Protein AF-A0A7Y3E1K8-F1 (afdb_monomer_lite)

Sequence (86 aa):
MTGTSFDDTQRFILESFASGLPFSSFLPGIAGPLGTPMWAFYVNRGQGIASFGIGNKDNPIMEFLPANKSYQSAPLTGFRTFLKLT

pLDDT: mean 87.19, std 9.61, range [48.84, 95.5]

Structure (mmCIF, N/CA/C/O backbone):
data_AF-A0A7Y3E1K8-F1
#
_entry.id   AF-A0A7Y3E1K8-F1
#
loop_
_atom_site.group_PDB
_atom_site.id
_atom_site.type_symbol
_atom_site.label_atom_id
_atom_site.label_alt_id
_atom_site.label_comp_id
_atom_site.label_asym_id
_atom_site.label_entity_id
_atom_site.label_seq_id
_atom_site.pdbx_PDB_ins_code
_atom_site.Cartn_x
_atom_site.Cartn_y
_atom_site.Cartn_z
_atom_site.occupancy
_atom_site.B_iso_or_equiv
_atom_site.auth_seq_id
_atom_site.auth_comp_id
_atom_site.auth_asym_id
_atom_site.auth_atom_id
_atom_site.pdbx_PDB_model_num
ATOM 1 N N . MET A 1 1 ? 9.019 2.896 22.539 1.00 49.06 1 MET A N 1
ATOM 2 C CA . MET A 1 1 ? 8.533 1.975 21.492 1.00 49.06 1 MET A CA 1
ATOM 3 C C . MET A 1 1 ? 8.067 0.723 22.204 1.00 49.06 1 MET A C 1
ATOM 5 O O . MET A 1 1 ? 8.906 -0.044 22.654 1.00 49.06 1 MET A O 1
ATOM 9 N N . THR A 1 2 ? 6.763 0.589 22.435 1.00 48.84 2 THR A N 1
ATOM 10 C CA . THR A 1 2 ? 6.169 -0.687 22.855 1.00 48.84 2 THR A CA 1
ATOM 11 C C . THR A 1 2 ? 6.416 -1.703 21.738 1.00 48.84 2 THR A C 1
ATOM 13 O O . THR A 1 2 ? 6.371 -1.348 20.562 1.00 48.84 2 THR A O 1
ATOM 16 N N . GLY A 1 3 ? 6.884 -2.889 22.125 1.00 56.91 3 GLY A N 1
ATOM 17 C CA . GLY A 1 3 ? 7.670 -3.784 21.280 1.00 56.91 3 GLY A CA 1
ATOM 18 C C . GLY A 1 3 ? 6.943 -4.274 20.033 1.00 56.91 3 GLY A C 1
ATOM 19 O O . GLY A 1 3 ? 5.755 -4.570 20.055 1.00 56.91 3 GLY A O 1
ATOM 20 N N . THR A 1 4 ? 7.697 -4.394 18.947 1.00 67.50 4 THR A N 1
ATOM 21 C CA . THR A 1 4 ? 7.268 -5.110 17.749 1.00 67.50 4 THR A CA 1
ATOM 22 C C . THR A 1 4 ? 6.985 -6.567 18.105 1.00 67.50 4 THR A C 1
ATOM 24 O O . THR A 1 4 ? 7.867 -7.244 18.640 1.00 67.50 4 THR A O 1
ATOM 27 N N . SER A 1 5 ? 5.775 -7.038 17.826 1.00 87.56 5 SER A N 1
ATOM 28 C CA . SER A 1 5 ? 5.315 -8.388 18.158 1.00 87.56 5 SER A CA 1
ATOM 29 C C . SER A 1 5 ? 5.092 -9.219 16.894 1.00 87.56 5 SER A C 1
ATOM 31 O O . SER A 1 5 ? 5.106 -8.699 15.777 1.00 87.56 5 SER A O 1
ATOM 33 N N . PHE A 1 6 ? 4.928 -10.527 17.064 1.00 93.56 6 PHE A N 1
ATOM 34 C CA . PHE A 1 6 ? 4.502 -11.437 16.004 1.00 93.56 6 PHE A CA 1
ATOM 35 C C . PHE A 1 6 ? 3.139 -12.018 16.376 1.00 93.56 6 PHE A C 1
ATOM 37 O O . PHE A 1 6 ? 2.884 -12.246 17.559 1.00 93.56 6 PHE A O 1
A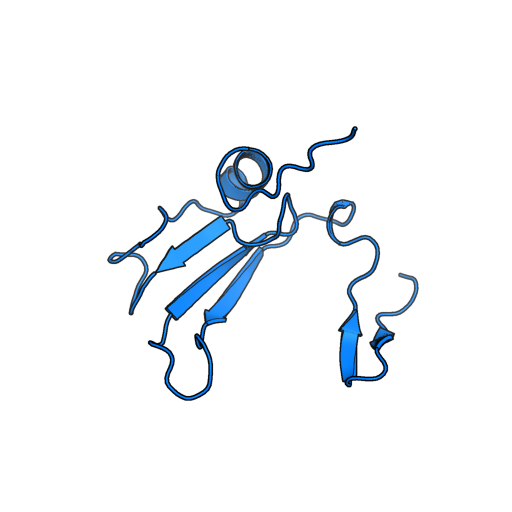TOM 44 N N . ASP A 1 7 ? 2.272 -12.248 15.390 1.00 93.19 7 ASP A N 1
ATOM 45 C CA . ASP A 1 7 ? 1.019 -12.972 15.624 1.00 93.19 7 ASP A CA 1
ATOM 46 C C . ASP A 1 7 ? 1.221 -14.497 15.687 1.00 93.19 7 ASP A C 1
ATOM 48 O O . ASP A 1 7 ? 2.316 -15.018 15.458 1.00 93.19 7 ASP A O 1
ATOM 52 N N . ASP A 1 8 ? 0.134 -15.228 15.947 1.00 95.25 8 ASP A N 1
ATOM 53 C CA . ASP A 1 8 ? 0.121 -16.697 16.015 1.00 95.25 8 ASP A CA 1
ATOM 54 C C . ASP A 1 8 ? 0.587 -17.369 14.711 1.00 95.25 8 ASP A C 1
ATOM 56 O O . ASP A 1 8 ? 1.040 -18.512 14.716 1.00 95.25 8 ASP A O 1
ATOM 60 N N . THR A 1 9 ? 0.522 -16.652 13.586 1.00 95.50 9 THR A N 1
ATOM 61 C CA . THR A 1 9 ? 1.008 -17.106 12.275 1.00 95.50 9 THR A CA 1
ATOM 62 C C . THR A 1 9 ? 2.429 -16.633 11.955 1.00 95.50 9 THR A C 1
ATOM 64 O O . THR A 1 9 ? 2.867 -16.752 10.812 1.00 95.50 9 THR A O 1
ATOM 67 N N . GLN A 1 10 ? 3.162 -16.112 12.945 1.00 93.56 10 GLN A N 1
ATOM 68 C CA . GLN A 1 10 ? 4.532 -15.606 12.809 1.00 93.56 10 GLN A CA 1
ATOM 69 C C . GLN A 1 10 ? 4.665 -14.436 11.822 1.00 93.56 10 GLN A C 1
ATOM 71 O O . GLN A 1 10 ? 5.719 -14.232 11.214 1.00 93.56 10 GLN A O 1
ATOM 76 N N . ARG A 1 11 ? 3.617 -13.623 11.668 1.00 89.88 11 ARG A N 1
ATOM 77 C CA . ARG A 1 11 ? 3.690 -12.372 10.904 1.00 89.88 11 ARG A CA 1
ATOM 78 C C . ARG A 1 11 ? 4.086 -11.234 11.826 1.00 89.88 11 ARG A C 1
ATOM 80 O O . ARG A 1 11 ? 3.551 -11.103 12.923 1.00 89.88 11 ARG A O 1
ATOM 87 N N . PHE A 1 12 ? 5.001 -10.395 11.358 1.00 89.56 12 PHE A N 1
ATOM 88 C CA . PHE A 1 12 ? 5.424 -9.202 12.079 1.00 89.56 12 PHE A CA 1
ATOM 89 C C . PHE A 1 12 ? 4.275 -8.189 12.186 1.00 89.56 12 PHE A C 1
ATOM 91 O O . PHE A 1 12 ? 3.668 -7.823 11.176 1.00 89.56 12 PHE A O 1
ATOM 98 N N . ILE A 1 13 ? 4.013 -7.705 13.397 1.00 90.94 13 ILE A N 1
ATOM 99 C CA . ILE A 1 13 ? 3.000 -6.696 13.695 1.00 90.94 13 ILE A CA 1
ATOM 100 C C . ILE A 1 13 ? 3.691 -5.355 13.931 1.00 90.94 13 ILE A C 1
ATOM 102 O O . ILE A 1 13 ? 4.513 -5.202 14.838 1.00 90.94 13 ILE A O 1
ATOM 106 N N . LEU A 1 14 ? 3.291 -4.353 13.146 1.00 88.69 14 LEU A N 1
ATOM 107 C CA . LEU A 1 14 ? 3.610 -2.959 13.429 1.00 88.69 14 LEU A CA 1
ATOM 108 C C . LEU A 1 14 ? 2.392 -2.260 14.033 1.00 88.69 14 LEU A C 1
ATOM 110 O O . LEU A 1 14 ? 1.457 -1.879 13.325 1.00 88.69 14 LEU A O 1
ATOM 114 N N . GLU A 1 15 ? 2.412 -2.084 15.350 1.00 89.31 15 GLU A N 1
ATOM 115 C CA . GLU A 1 15 ? 1.376 -1.335 16.057 1.00 89.31 15 GLU A CA 1
ATOM 116 C C . GLU A 1 15 ? 1.371 0.138 15.640 1.00 89.31 15 GLU A C 1
ATOM 118 O O . GLU A 1 15 ? 2.406 0.713 15.299 1.00 89.31 15 GLU A O 1
ATOM 123 N N . SER A 1 16 ? 0.195 0.773 15.694 1.00 88.88 16 SER A N 1
ATOM 124 C CA . SER A 1 16 ? 0.052 2.203 15.380 1.00 88.88 16 SER A CA 1
ATOM 125 C C . SER A 1 16 ? 0.597 2.582 13.989 1.00 88.88 16 SER A C 1
ATOM 127 O O . SER A 1 16 ? 1.081 3.693 13.778 1.00 88.88 16 SER A O 1
ATOM 129 N N . PHE A 1 17 ? 0.503 1.660 13.020 1.00 88.62 17 PHE A N 1
ATOM 130 C CA . PHE A 1 17 ? 1.080 1.784 11.674 1.00 88.62 17 PHE A CA 1
ATOM 131 C C . PHE A 1 17 ? 0.802 3.147 11.017 1.00 88.62 17 PHE A C 1
ATOM 133 O O . PHE A 1 17 ? 1.723 3.817 10.548 1.00 88.62 17 PHE A O 1
ATOM 140 N N . ALA A 1 18 ? -0.463 3.581 11.036 1.00 89.19 18 ALA A N 1
ATOM 141 C CA . ALA A 1 18 ? -0.900 4.821 10.397 1.00 89.19 18 ALA A CA 1
ATOM 142 C C . ALA A 1 18 ? -0.518 6.100 11.167 1.00 89.19 18 ALA A C 1
ATOM 144 O O . ALA A 1 18 ? -0.359 7.151 10.547 1.00 89.19 18 ALA A O 1
ATOM 145 N N . SER A 1 19 ? -0.380 6.033 12.495 1.00 90.25 19 SER A N 1
ATOM 146 C CA . SER A 1 19 ? -0.052 7.185 13.350 1.00 90.25 19 SER A CA 1
ATOM 147 C C . SER A 1 19 ? 1.450 7.342 13.613 1.00 90.25 19 SER A C 1
ATOM 149 O O . SER A 1 19 ? 1.877 8.387 14.102 1.00 90.25 19 SER A O 1
ATOM 151 N N . GLY A 1 20 ? 2.263 6.344 13.261 1.00 90.88 20 GLY A N 1
ATOM 152 C CA . GLY A 1 20 ? 3.720 6.415 13.340 1.00 90.88 20 GLY A CA 1
ATOM 153 C C . GLY A 1 20 ? 4.360 7.430 12.378 1.00 90.88 20 GLY A C 1
ATOM 154 O O . GLY A 1 20 ? 3.730 7.961 11.449 1.00 90.88 20 GLY A O 1
ATOM 155 N N . LEU A 1 21 ? 5.665 7.665 12.582 1.00 92.94 21 LEU A N 1
ATOM 156 C CA . LEU A 1 21 ? 6.489 8.494 11.694 1.00 92.94 21 LEU A CA 1
ATOM 157 C C . LEU A 1 21 ? 6.363 8.024 10.234 1.00 92.94 21 LEU A C 1
ATOM 159 O O . LEU A 1 21 ? 6.256 6.817 10.010 1.00 92.94 21 LEU A O 1
ATOM 163 N N . PRO A 1 22 ? 6.357 8.936 9.242 1.00 93.88 22 PRO A N 1
ATOM 164 C CA . PRO A 1 22 ? 6.259 8.546 7.841 1.00 93.88 22 PRO A CA 1
ATOM 165 C C . PRO A 1 22 ? 7.384 7.590 7.439 1.00 93.88 22 PRO A C 1
ATOM 167 O O . PRO A 1 22 ? 8.559 7.885 7.660 1.00 93.88 22 PRO A O 1
ATOM 170 N N . PHE A 1 23 ? 7.030 6.473 6.813 1.00 94.44 23 PHE A N 1
ATOM 171 C CA . PHE A 1 23 ? 7.990 5.576 6.186 1.00 94.44 23 PHE A CA 1
ATOM 172 C C . PHE A 1 23 ? 7.421 4.967 4.911 1.00 94.44 23 PHE A C 1
ATOM 174 O O . PHE A 1 23 ? 6.206 4.850 4.726 1.00 94.44 23 PHE A O 1
ATOM 181 N N . SER A 1 24 ? 8.335 4.554 4.042 1.00 94.50 24 SER A N 1
ATOM 182 C CA . SER A 1 24 ? 8.027 3.928 2.768 1.00 94.50 24 SER A CA 1
ATOM 183 C C . SER A 1 24 ? 9.104 2.927 2.395 1.00 94.50 24 SER A C 1
ATOM 185 O O . SER A 1 24 ? 10.272 3.152 2.713 1.00 94.50 24 SER A O 1
ATOM 187 N N . SER A 1 25 ? 8.743 1.875 1.673 1.00 92.25 25 SER A N 1
ATOM 188 C CA . SER A 1 25 ? 9.719 0.952 1.096 1.00 92.25 25 SER A CA 1
ATOM 189 C C . SER A 1 25 ? 9.125 0.213 -0.107 1.00 92.25 25 SER A C 1
ATOM 191 O O . SER A 1 25 ? 7.969 0.426 -0.485 1.00 92.25 25 SER A O 1
ATOM 193 N N . PHE A 1 26 ? 9.937 -0.636 -0.725 1.00 89.75 26 PHE A N 1
ATOM 194 C CA . PHE A 1 26 ? 9.525 -1.553 -1.777 1.00 89.75 26 PHE A CA 1
ATOM 195 C C . PHE A 1 26 ? 9.421 -2.966 -1.218 1.00 89.75 26 PHE A C 1
ATOM 197 O O . PHE A 1 26 ? 10.333 -3.448 -0.547 1.00 89.75 26 PHE A O 1
ATOM 204 N N . LEU A 1 27 ? 8.317 -3.636 -1.532 1.00 83.12 27 LEU A N 1
ATOM 205 C CA . LEU A 1 27 ? 8.176 -5.072 -1.351 1.00 83.12 27 LEU A CA 1
ATOM 206 C C . LEU A 1 27 ? 8.337 -5.759 -2.709 1.00 83.12 27 LEU A C 1
ATOM 208 O O . LEU A 1 27 ? 7.747 -5.297 -3.696 1.00 83.12 27 LEU A O 1
ATOM 212 N N . PRO A 1 28 ? 9.089 -6.872 -2.775 1.00 74.62 28 PRO A N 1
ATOM 213 C CA . PRO A 1 28 ? 8.935 -7.801 -3.878 1.00 74.62 28 PRO A CA 1
ATOM 214 C C . PRO A 1 28 ? 7.523 -8.392 -3.784 1.00 74.62 28 PRO A C 1
ATOM 216 O O . PRO A 1 28 ? 7.176 -9.085 -2.829 1.00 74.62 28 PRO A O 1
ATOM 219 N N . GLY A 1 29 ? 6.676 -8.055 -4.747 1.00 67.56 29 GLY A N 1
ATOM 220 C CA . GLY A 1 29 ? 5.335 -8.598 -4.875 1.00 67.56 29 GLY A CA 1
ATOM 221 C C . GLY A 1 29 ? 5.388 -9.924 -5.620 1.00 67.56 29 GLY A C 1
ATOM 222 O O . GLY A 1 29 ? 5.871 -9.992 -6.747 1.00 67.56 29 GLY A O 1
ATOM 223 N N . ILE A 1 30 ? 4.865 -10.978 -5.009 1.00 63.88 30 ILE A N 1
ATOM 224 C CA . ILE A 1 30 ? 4.563 -12.233 -5.693 1.00 63.88 30 ILE A CA 1
ATOM 225 C C . ILE A 1 30 ? 3.074 -12.483 -5.469 1.00 63.88 30 ILE A C 1
ATOM 227 O O . ILE A 1 30 ? 2.639 -12.653 -4.329 1.00 63.88 30 ILE A O 1
ATOM 231 N N . ALA A 1 31 ? 2.277 -12.471 -6.540 1.00 68.69 31 ALA A N 1
ATOM 232 C CA . ALA A 1 31 ? 0.828 -12.687 -6.486 1.00 68.69 31 ALA A CA 1
ATOM 233 C C . ALA A 1 31 ? 0.470 -14.180 -6.279 1.00 68.69 31 ALA A C 1
ATOM 235 O O . ALA A 1 31 ? -0.265 -14.775 -7.064 1.00 68.69 31 ALA A O 1
ATOM 236 N N . GLY A 1 32 ? 1.033 -14.800 -5.237 1.00 69.25 32 GLY A N 1
ATOM 237 C CA . GLY A 1 32 ? 0.928 -16.234 -4.948 1.00 69.25 32 GLY A CA 1
ATOM 238 C C . GLY A 1 32 ? 1.957 -17.103 -5.693 1.00 69.25 32 GLY A C 1
ATOM 239 O O . GLY A 1 32 ? 2.743 -16.587 -6.481 1.00 69.25 32 GLY A O 1
ATOM 240 N N . PRO A 1 33 ? 1.969 -18.432 -5.478 1.00 77.69 33 PRO A N 1
ATOM 241 C CA . PRO A 1 33 ? 3.016 -19.325 -6.000 1.00 77.69 33 PRO A CA 1
ATOM 242 C C . PRO A 1 33 ? 3.213 -19.301 -7.525 1.00 77.69 33 PRO A C 1
ATOM 244 O O . PRO A 1 33 ? 4.301 -19.601 -8.004 1.00 77.69 33 PRO A O 1
ATOM 247 N N . LEU A 1 34 ? 2.166 -18.945 -8.278 1.00 84.06 34 LEU A N 1
ATOM 248 C CA . LEU A 1 34 ? 2.174 -18.813 -9.743 1.00 84.06 34 LEU A CA 1
ATOM 249 C C . LEU A 1 34 ? 1.984 -17.356 -10.198 1.00 84.06 34 LEU A C 1
ATOM 251 O O . LEU A 1 34 ? 1.684 -17.092 -11.361 1.00 84.06 34 LEU A O 1
ATOM 255 N N . GLY A 1 35 ? 2.092 -16.409 -9.268 1.00 78.88 35 GLY A N 1
ATOM 256 C CA . GLY A 1 35 ? 1.861 -14.999 -9.524 1.00 78.88 35 GLY A CA 1
ATOM 257 C C . GLY A 1 35 ? 2.951 -14.377 -10.385 1.00 78.88 35 GLY A C 1
ATOM 258 O O . GLY A 1 35 ? 4.126 -14.731 -10.287 1.00 78.88 35 GLY A O 1
ATOM 259 N N . THR A 1 36 ? 2.575 -13.389 -11.195 1.00 84.88 36 THR A N 1
ATOM 260 C CA . THR A 1 36 ? 3.549 -12.553 -11.900 1.00 84.88 36 THR A CA 1
ATOM 261 C C . THR A 1 36 ? 4.378 -11.764 -10.879 1.00 84.88 36 THR A C 1
ATOM 263 O O . THR A 1 36 ? 3.791 -11.145 -9.987 1.00 84.88 36 THR A O 1
ATOM 266 N N . PRO A 1 37 ? 5.720 -11.758 -10.984 1.00 85.81 37 PRO A N 1
ATOM 267 C CA . PRO A 1 37 ? 6.559 -10.911 -10.150 1.00 85.81 37 PRO A CA 1
ATOM 268 C C . PRO A 1 37 ? 6.228 -9.435 -10.358 1.00 85.81 37 PRO A C 1
ATOM 270 O O . PRO A 1 37 ? 6.149 -8.943 -11.487 1.00 85.81 37 PRO A O 1
ATOM 273 N N . MET A 1 38 ? 6.059 -8.726 -9.254 1.00 89.06 38 MET A N 1
ATOM 274 C CA . MET A 1 38 ? 5.687 -7.322 -9.225 1.00 89.06 38 MET A CA 1
ATOM 275 C C . MET A 1 38 ? 6.585 -6.568 -8.256 1.00 89.06 38 MET A C 1
ATOM 277 O O . MET A 1 38 ? 7.117 -7.124 -7.299 1.00 89.06 38 MET A O 1
ATOM 281 N N . TRP A 1 39 ? 6.725 -5.272 -8.475 1.00 89.50 39 TRP A N 1
ATOM 282 C CA . TRP A 1 39 ? 7.191 -4.368 -7.435 1.00 89.50 39 TRP A CA 1
ATOM 283 C C . TRP A 1 39 ? 5.969 -3.710 -6.798 1.00 89.50 39 TRP A C 1
ATOM 285 O O . TRP A 1 39 ? 5.020 -3.346 -7.495 1.00 89.50 39 TRP A O 1
ATOM 295 N N . ALA A 1 40 ? 5.987 -3.556 -5.477 1.00 91.12 40 ALA A N 1
ATOM 296 C CA . ALA A 1 40 ? 4.946 -2.853 -4.740 1.00 91.12 40 ALA A CA 1
ATOM 297 C C . ALA A 1 40 ? 5.586 -1.793 -3.844 1.00 91.12 40 ALA A C 1
ATOM 299 O O . ALA A 1 40 ? 6.365 -2.111 -2.945 1.00 91.12 40 ALA A O 1
ATOM 300 N N . PHE A 1 41 ? 5.269 -0.528 -4.100 1.00 92.56 41 PHE A N 1
ATOM 301 C CA . PHE A 1 41 ? 5.695 0.590 -3.271 1.00 92.56 41 PHE A CA 1
ATOM 302 C C . PHE A 1 41 ? 4.622 0.879 -2.224 1.00 92.56 41 PHE A C 1
ATOM 304 O O . PHE A 1 41 ? 3.469 1.170 -2.563 1.00 92.56 41 PHE A O 1
ATOM 311 N N . TYR A 1 42 ? 5.004 0.808 -0.952 1.00 92.31 42 TYR A N 1
ATOM 312 C CA . TYR A 1 42 ? 4.093 1.010 0.167 1.00 92.31 42 TYR A CA 1
ATOM 313 C C . TYR A 1 42 ? 4.543 2.163 1.059 1.00 92.31 42 TYR A C 1
ATOM 315 O O . TYR A 1 42 ? 5.733 2.456 1.187 1.00 92.31 42 TYR A O 1
ATOM 323 N N . VAL A 1 43 ? 3.564 2.810 1.681 1.00 94.75 43 VAL A N 1
ATOM 324 C CA . VAL A 1 43 ? 3.719 3.895 2.649 1.00 94.75 43 VAL A CA 1
ATOM 325 C C . VAL A 1 43 ? 2.855 3.611 3.866 1.00 94.75 43 VAL A C 1
ATOM 327 O O . VAL A 1 43 ? 1.829 2.944 3.765 1.00 94.75 43 VAL A O 1
ATOM 330 N N . ASN A 1 44 ? 3.192 4.163 5.024 1.00 94.12 44 ASN A N 1
ATOM 331 C CA . ASN A 1 44 ? 2.385 3.966 6.228 1.00 94.12 44 ASN A CA 1
ATOM 332 C C . ASN A 1 44 ? 1.156 4.883 6.337 1.00 94.12 44 ASN A C 1
ATOM 334 O O . ASN A 1 44 ? 0.832 5.405 7.404 1.00 94.12 44 ASN A O 1
ATOM 338 N N . ARG A 1 45 ? 0.476 5.126 5.215 1.00 93.56 45 ARG A N 1
ATOM 339 C CA . ARG A 1 45 ? -0.725 5.966 5.109 1.00 93.56 45 ARG A CA 1
ATOM 340 C C . ARG A 1 45 ? -1.791 5.237 4.290 1.00 93.56 45 ARG A C 1
ATOM 342 O O . ARG A 1 45 ? -1.467 4.444 3.409 1.00 93.56 45 ARG A O 1
ATOM 349 N N . GLY A 1 46 ? -3.063 5.517 4.573 1.00 89.62 46 GLY A N 1
ATOM 350 C CA . GLY A 1 46 ? -4.185 4.864 3.892 1.00 89.62 46 GLY A CA 1
ATOM 351 C C . GLY A 1 46 ? -4.161 3.344 4.080 1.00 89.62 46 GLY A C 1
ATOM 352 O O . GLY A 1 46 ? -3.904 2.861 5.180 1.00 89.62 46 GLY A O 1
ATOM 353 N N . GLN A 1 47 ? -4.401 2.596 3.000 1.00 89.69 47 GLN A N 1
ATOM 354 C CA . GLN A 1 47 ? -4.354 1.126 2.995 1.00 89.69 47 GLN A CA 1
ATOM 355 C C . GLN A 1 47 ? -2.966 0.543 2.674 1.00 89.69 47 GLN A C 1
ATOM 357 O O . GLN A 1 47 ? -2.843 -0.634 2.346 1.00 89.69 47 GLN A O 1
ATOM 362 N N . GLY A 1 48 ? -1.903 1.344 2.757 1.00 90.25 48 GLY A N 1
ATOM 363 C CA . GLY A 1 48 ? -0.530 0.853 2.668 1.00 90.25 48 GLY A CA 1
ATOM 364 C C . GLY A 1 48 ? 0.075 0.896 1.266 1.00 90.25 48 GLY A C 1
ATOM 365 O O . GLY A 1 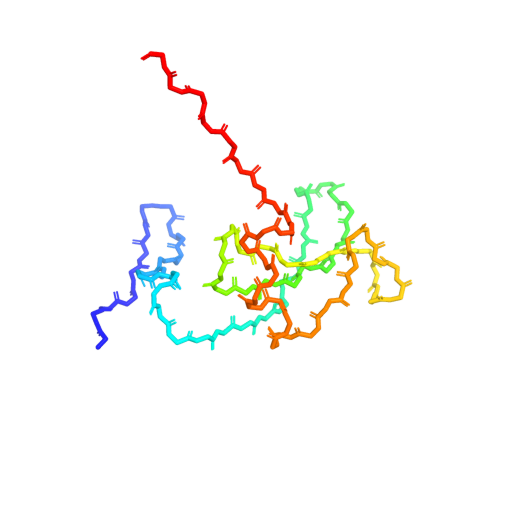48 ? 1.160 1.441 1.107 1.00 90.25 48 GLY A O 1
ATOM 366 N N . ILE A 1 49 ? -0.587 0.363 0.235 1.00 91.06 49 ILE A N 1
ATOM 367 C CA . ILE A 1 49 ? -0.018 0.330 -1.127 1.00 91.06 49 ILE A CA 1
ATOM 368 C C . ILE A 1 49 ? -0.261 1.657 -1.858 1.00 91.06 49 ILE A C 1
ATOM 370 O O . ILE A 1 49 ? -1.407 2.051 -2.071 1.00 91.06 49 ILE A O 1
ATOM 374 N N . ALA A 1 50 ? 0.824 2.317 -2.274 1.00 93.00 50 ALA A N 1
ATOM 375 C CA . ALA A 1 50 ? 0.791 3.602 -2.973 1.00 93.00 50 ALA A CA 1
ATOM 376 C C . ALA A 1 50 ? 1.004 3.485 -4.490 1.00 93.00 50 ALA A C 1
ATOM 378 O O . ALA A 1 50 ? 0.524 4.336 -5.226 1.00 93.00 50 ALA A O 1
ATOM 379 N N . SER A 1 51 ? 1.738 2.473 -4.965 1.00 92.38 51 SER A N 1
ATOM 380 C CA . SER A 1 51 ? 1.877 2.158 -6.398 1.00 92.38 51 SER A CA 1
ATOM 381 C C . SER A 1 51 ? 2.449 0.757 -6.601 1.00 92.38 51 SER A C 1
ATOM 383 O O . SER A 1 51 ? 3.038 0.185 -5.681 1.00 92.38 51 SER A O 1
ATOM 385 N N . PHE A 1 52 ? 2.262 0.184 -7.789 1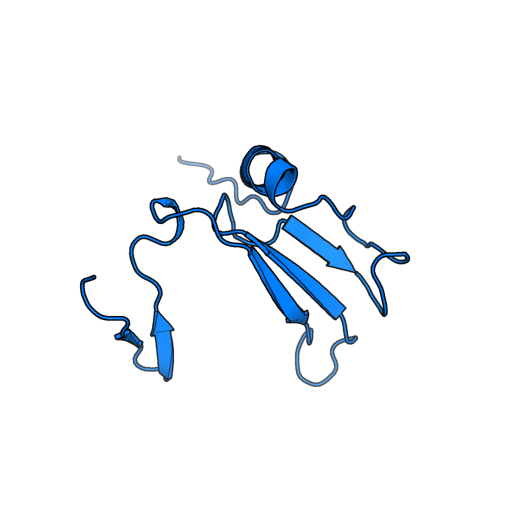.00 92.50 52 PHE A N 1
ATOM 386 C CA . PHE A 1 52 ? 2.776 -1.142 -8.131 1.00 92.50 52 PHE A CA 1
ATOM 387 C C . PHE A 1 52 ? 2.818 -1.357 -9.647 1.00 92.50 52 PHE A C 1
ATOM 389 O O . PHE A 1 52 ? 2.104 -0.699 -10.412 1.00 92.50 52 PHE A O 1
ATOM 396 N N . GLY A 1 53 ? 3.629 -2.314 -10.085 1.00 91.88 53 GLY A N 1
ATOM 397 C CA . GLY A 1 53 ? 3.797 -2.641 -11.499 1.00 91.88 53 GLY A CA 1
ATOM 398 C C . GLY A 1 53 ? 4.654 -3.880 -11.722 1.00 91.88 53 GLY A C 1
ATOM 399 O O . GLY A 1 53 ? 4.998 -4.592 -10.776 1.00 91.88 53 GLY A O 1
ATOM 400 N N . ILE A 1 54 ? 4.995 -4.140 -12.982 1.00 90.75 54 ILE A N 1
ATOM 401 C CA . ILE A 1 54 ? 5.749 -5.330 -13.402 1.00 90.75 54 ILE A CA 1
ATOM 402 C C . ILE A 1 54 ? 7.152 -4.905 -13.831 1.00 90.75 54 ILE A C 1
ATOM 404 O O . ILE A 1 54 ? 7.319 -3.896 -14.506 1.00 90.75 54 ILE A O 1
ATOM 408 N N . GLY A 1 55 ? 8.174 -5.675 -13.457 1.00 85.69 55 GLY A N 1
ATOM 409 C CA . GLY A 1 55 ? 9.556 -5.462 -13.902 1.00 85.69 55 GLY A CA 1
ATOM 410 C C . GLY A 1 55 ? 10.228 -4.230 -13.289 1.00 85.69 55 GLY A C 1
ATOM 411 O O . GLY A 1 55 ? 11.112 -4.373 -12.450 1.00 85.69 55 GLY A O 1
ATOM 412 N N . ASN A 1 56 ? 9.831 -3.023 -13.698 1.00 83.56 56 ASN A N 1
ATOM 413 C CA . ASN A 1 56 ? 10.410 -1.764 -13.230 1.00 83.56 56 ASN A CA 1
ATOM 414 C C . ASN A 1 56 ? 9.377 -0.622 -13.174 1.00 83.56 56 ASN A C 1
ATOM 416 O O . ASN A 1 56 ? 8.235 -0.760 -13.618 1.00 83.56 56 ASN A O 1
ATOM 420 N N . LYS A 1 57 ? 9.798 0.525 -12.628 1.00 77.69 57 LYS A N 1
ATOM 421 C CA . LYS A 1 57 ? 8.965 1.727 -12.448 1.00 77.69 57 LYS A CA 1
ATOM 422 C C . LYS A 1 57 ? 8.424 2.339 -13.750 1.00 77.69 57 LYS A C 1
ATOM 424 O O . LYS A 1 57 ? 7.532 3.175 -13.676 1.00 77.69 57 LYS A O 1
ATOM 429 N N . ASP A 1 58 ? 8.966 1.953 -14.906 1.00 85.69 58 ASP A N 1
ATOM 430 C CA . ASP A 1 58 ? 8.538 2.456 -16.217 1.00 85.69 58 ASP A CA 1
ATOM 431 C C . ASP A 1 58 ? 7.362 1.635 -16.781 1.00 85.69 58 ASP A C 1
ATOM 433 O O . ASP A 1 58 ? 6.765 2.016 -17.782 1.00 85.69 58 ASP A O 1
ATOM 437 N N . ASN A 1 59 ? 6.978 0.546 -16.099 1.00 88.88 59 ASN A N 1
ATOM 438 C CA . ASN A 1 59 ? 5.799 -0.269 -16.400 1.00 88.88 59 ASN A CA 1
ATOM 439 C C . ASN A 1 59 ? 4.817 -0.304 -15.203 1.00 88.88 59 ASN A C 1
ATOM 441 O O . ASN A 1 59 ? 4.566 -1.374 -14.628 1.00 88.88 59 ASN A O 1
ATOM 445 N N . PRO A 1 60 ? 4.288 0.857 -14.761 1.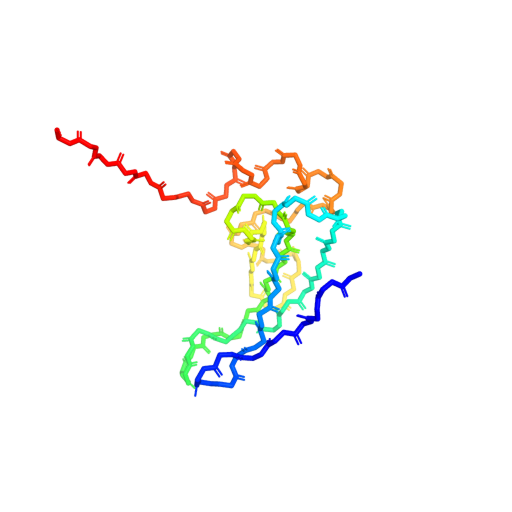00 91.38 60 PRO A N 1
ATOM 446 C CA . PRO A 1 60 ? 3.342 0.909 -13.655 1.00 91.38 60 PRO A CA 1
ATOM 447 C C . PRO A 1 60 ? 1.959 0.399 -14.078 1.00 91.38 60 PRO A C 1
ATOM 449 O O . PRO A 1 60 ? 1.440 0.776 -15.126 1.00 91.38 60 PRO A O 1
ATOM 452 N N . ILE A 1 61 ? 1.328 -0.405 -13.218 1.00 91.62 61 ILE A N 1
ATOM 453 C CA . ILE A 1 61 ? -0.128 -0.621 -13.273 1.00 91.62 61 ILE A CA 1
ATOM 454 C C . ILE A 1 61 ? -0.823 0.543 -12.557 1.00 91.62 61 ILE A C 1
ATOM 456 O O . ILE A 1 61 ? -1.812 1.083 -13.044 1.00 91.62 61 ILE A O 1
ATOM 460 N N . MET A 1 62 ? -0.271 0.955 -11.414 1.00 90.75 62 MET A N 1
ATOM 461 C CA . MET A 1 62 ? -0.630 2.184 -10.713 1.00 90.75 62 MET A CA 1
ATOM 462 C C . MET A 1 62 ? 0.569 3.134 -10.729 1.00 90.75 62 MET A C 1
ATOM 464 O O . MET A 1 62 ? 1.678 2.715 -10.393 1.00 90.75 62 MET A O 1
ATOM 468 N N . GLU A 1 63 ? 0.338 4.394 -11.117 1.00 91.06 63 GLU A N 1
ATOM 469 C CA . GLU A 1 63 ? 1.377 5.422 -11.272 1.00 91.06 63 GLU A CA 1
ATOM 470 C C . GLU A 1 63 ? 2.289 5.512 -10.043 1.00 91.06 63 GLU A C 1
ATOM 472 O O . GLU A 1 63 ? 1.822 5.595 -8.907 1.00 91.06 63 GLU A O 1
ATOM 477 N N . PHE A 1 64 ? 3.603 5.525 -10.278 1.00 91.88 64 PHE A N 1
ATOM 478 C CA . PHE A 1 64 ? 4.580 5.709 -9.216 1.00 91.88 64 PHE A CA 1
ATOM 479 C C . PHE A 1 64 ? 4.671 7.179 -8.798 1.00 91.88 64 PHE A C 1
ATOM 481 O O . PHE A 1 64 ? 5.036 8.048 -9.591 1.00 91.88 64 PHE A O 1
ATOM 488 N N . LEU A 1 65 ? 4.441 7.435 -7.510 1.00 91.69 65 LEU A N 1
ATOM 489 C CA . LEU A 1 65 ? 4.687 8.726 -6.880 1.00 91.69 65 LEU A CA 1
ATOM 490 C C . LEU A 1 65 ? 5.757 8.588 -5.785 1.00 91.69 65 LEU A C 1
ATOM 492 O O . LEU A 1 65 ? 5.700 7.652 -4.981 1.00 91.69 65 LEU A O 1
ATOM 496 N N . PRO A 1 66 ? 6.708 9.537 -5.681 1.00 93.31 66 PRO A N 1
ATOM 497 C CA . PRO A 1 66 ? 7.688 9.533 -4.601 1.00 93.31 66 PRO A CA 1
ATOM 498 C C . PRO A 1 66 ? 7.010 9.641 -3.227 1.00 93.31 66 PRO A C 1
ATOM 500 O O . PRO A 1 66 ? 5.894 10.153 -3.101 1.00 93.31 66 PRO A O 1
ATOM 503 N N . ALA A 1 67 ? 7.706 9.175 -2.185 1.00 94.62 67 ALA A N 1
ATOM 504 C CA . ALA A 1 67 ? 7.163 9.001 -0.835 1.00 94.62 67 ALA A CA 1
ATOM 505 C C . ALA A 1 67 ? 6.413 10.234 -0.300 1.00 94.62 67 ALA A C 1
ATOM 507 O O . ALA A 1 67 ? 5.303 10.110 0.208 1.00 94.62 67 ALA A O 1
ATOM 508 N N . ASN A 1 68 ? 6.975 11.433 -0.478 1.00 94.75 68 ASN A N 1
ATOM 509 C CA . ASN A 1 68 ? 6.379 12.687 -0.012 1.00 94.75 68 ASN A CA 1
ATOM 510 C C . ASN A 1 68 ? 4.982 12.961 -0.597 1.00 94.75 68 ASN A C 1
ATOM 512 O O . ASN A 1 68 ? 4.106 13.434 0.125 1.00 94.75 68 ASN A O 1
ATOM 516 N N . LYS A 1 69 ? 4.769 12.650 -1.882 1.00 95.31 69 LYS A N 1
ATOM 517 C CA . LYS A 1 69 ? 3.460 12.754 -2.539 1.00 95.31 69 LYS A CA 1
ATOM 518 C C . LYS A 1 69 ? 2.551 11.611 -2.103 1.00 95.31 69 LYS A C 1
ATOM 520 O O . LYS A 1 69 ? 1.405 11.852 -1.735 1.00 95.31 69 LYS A O 1
ATOM 525 N N . SER A 1 70 ? 3.092 10.397 -2.060 1.00 94.81 70 SER A N 1
ATOM 526 C CA . SER A 1 70 ? 2.365 9.189 -1.661 1.00 94.81 70 SER A CA 1
ATOM 527 C C . SER A 1 70 ? 1.791 9.270 -0.243 1.00 94.81 70 SER A C 1
ATOM 529 O O . SER A 1 70 ? 0.684 8.796 -0.012 1.00 94.81 70 SER A O 1
ATOM 531 N N . TYR A 1 71 ? 2.462 9.934 0.704 1.00 94.31 71 TYR A N 1
ATOM 532 C CA . TYR A 1 71 ? 1.910 10.147 2.050 1.00 94.31 71 TYR A CA 1
ATOM 533 C C . TYR A 1 71 ? 0.609 10.956 2.057 1.00 94.31 71 TYR A C 1
ATOM 535 O O . TYR A 1 71 ? -0.238 10.736 2.922 1.00 94.31 71 TYR A O 1
ATOM 543 N N . GLN A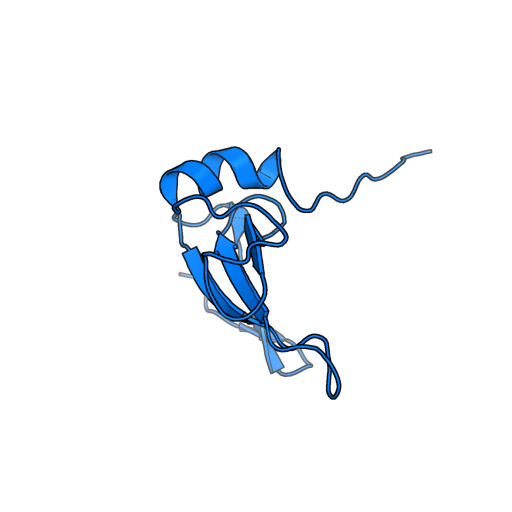 1 72 ? 0.456 11.883 1.111 1.00 92.56 72 GLN A N 1
ATOM 544 C CA . GLN A 1 72 ? -0.733 12.726 0.986 1.00 92.56 72 GLN A CA 1
ATOM 545 C C . GLN A 1 72 ? -1.815 12.032 0.156 1.00 92.56 72 GLN A C 1
ATOM 547 O O . GLN A 1 72 ? -2.997 12.114 0.481 1.00 92.56 72 GLN A O 1
ATOM 552 N N . SER A 1 73 ? -1.410 11.342 -0.912 1.00 91.19 73 SER A N 1
ATOM 553 C CA . SER A 1 73 ? -2.332 10.778 -1.892 1.00 91.19 73 SER A CA 1
ATOM 554 C C . SER A 1 73 ? -2.844 9.387 -1.519 1.00 91.19 73 SER A C 1
ATOM 556 O O . SER A 1 73 ? -3.996 9.104 -1.825 1.00 91.19 73 SER A O 1
ATOM 558 N N . ALA A 1 74 ? -2.077 8.533 -0.830 1.00 91.50 74 ALA A N 1
ATOM 559 C CA . ALA A 1 74 ? -2.458 7.136 -0.569 1.00 91.50 74 ALA A CA 1
ATOM 560 C C . ALA A 1 74 ? -3.819 6.943 0.140 1.00 91.50 74 ALA A C 1
ATOM 562 O O . ALA A 1 74 ? -4.541 6.016 -0.227 1.00 91.50 74 ALA A O 1
ATOM 563 N N . PRO A 1 75 ? -4.242 7.789 1.107 1.00 89.06 75 PRO A N 1
ATOM 564 C CA . PRO A 1 75 ? -5.582 7.680 1.698 1.00 89.06 75 PRO A CA 1
ATOM 565 C C . PRO A 1 75 ? -6.724 7.991 0.719 1.00 89.06 75 PRO A C 1
ATOM 567 O O . PRO A 1 75 ? -7.845 7.521 0.904 1.00 89.06 75 PRO A O 1
ATOM 570 N N . LEU A 1 76 ? -6.455 8.807 -0.303 1.00 87.62 76 LEU A N 1
ATOM 571 C CA . LEU A 1 76 ? -7.464 9.357 -1.212 1.00 87.62 76 LEU A CA 1
ATOM 572 C C . LEU A 1 76 ? -7.437 8.703 -2.594 1.00 87.62 76 LEU A C 1
ATOM 574 O O . LEU A 1 76 ? -8.467 8.586 -3.248 1.00 87.62 76 LEU A O 1
ATOM 578 N N . THR A 1 77 ? -6.275 8.246 -3.032 1.00 81.69 77 THR A N 1
ATOM 579 C CA . THR A 1 77 ? -5.948 7.813 -4.392 1.00 81.69 77 THR A CA 1
ATOM 580 C C . THR A 1 77 ? -5.069 6.577 -4.268 1.00 81.69 77 THR A C 1
ATOM 582 O O . THR A 1 77 ? -3.882 6.671 -3.975 1.00 81.69 77 THR A O 1
ATOM 585 N N . GLY A 1 78 ? -5.697 5.411 -4.412 1.00 78.88 78 GLY A N 1
ATOM 586 C CA . GLY A 1 78 ? -5.086 4.108 -4.175 1.00 78.88 78 GLY A CA 1
ATOM 587 C C . GLY A 1 78 ? -6.127 3.067 -3.785 1.00 78.88 78 GLY A C 1
ATOM 588 O O . GLY A 1 78 ? -7.315 3.225 -4.084 1.00 78.88 78 GLY A O 1
ATOM 589 N N . PHE A 1 79 ? -5.677 2.013 -3.106 1.00 85.19 79 PHE A N 1
ATOM 590 C CA . PHE A 1 79 ? -6.566 0.993 -2.555 1.00 85.19 79 PHE A CA 1
ATOM 591 C C . PHE A 1 79 ? -7.474 1.600 -1.489 1.00 85.19 79 PHE A C 1
ATOM 593 O O . PHE A 1 79 ? -7.014 2.278 -0.565 1.00 85.19 79 PHE A O 1
ATOM 600 N N . ARG A 1 80 ? -8.781 1.370 -1.642 1.00 86.25 80 ARG A N 1
ATOM 601 C CA . ARG A 1 80 ? -9.802 1.833 -0.705 1.00 86.25 80 ARG A CA 1
ATOM 602 C C . ARG A 1 80 ? -10.869 0.767 -0.531 1.00 86.25 80 ARG A C 1
ATOM 604 O O . ARG A 1 80 ? -11.407 0.247 -1.506 1.00 86.25 80 ARG A O 1
ATOM 611 N N . THR A 1 81 ? -11.232 0.524 0.719 1.00 88.31 81 THR A N 1
ATOM 612 C CA . THR A 1 81 ? -12.393 -0.282 1.090 1.00 88.31 81 THR A CA 1
ATOM 613 C C . THR A 1 81 ? -13.488 0.656 1.569 1.00 88.31 81 THR A C 1
ATOM 615 O O . THR A 1 81 ? -13.294 1.397 2.529 1.00 88.31 81 THR A O 1
ATOM 618 N N . PHE A 1 82 ? -14.641 0.622 0.907 1.00 90.00 82 PHE A N 1
ATOM 619 C CA . PHE A 1 82 ? -15.833 1.340 1.345 1.00 90.00 82 PHE A CA 1
ATOM 620 C C . PHE A 1 82 ? -16.745 0.377 2.098 1.00 90.00 82 PHE A C 1
ATOM 622 O O . PHE A 1 82 ? -17.039 -0.711 1.606 1.00 90.00 82 PHE A O 1
ATOM 629 N N . LEU A 1 83 ? -17.191 0.778 3.286 1.00 91.19 83 LEU A N 1
ATOM 630 C CA . LEU A 1 83 ? -18.128 0.003 4.090 1.00 91.19 83 LEU A CA 1
ATOM 631 C C . LEU A 1 83 ? -19.507 0.649 3.994 1.00 91.19 83 LEU A C 1
ATOM 633 O O . LEU A 1 83 ? -19.674 1.818 4.341 1.00 91.19 83 LEU A O 1
ATOM 637 N N . LY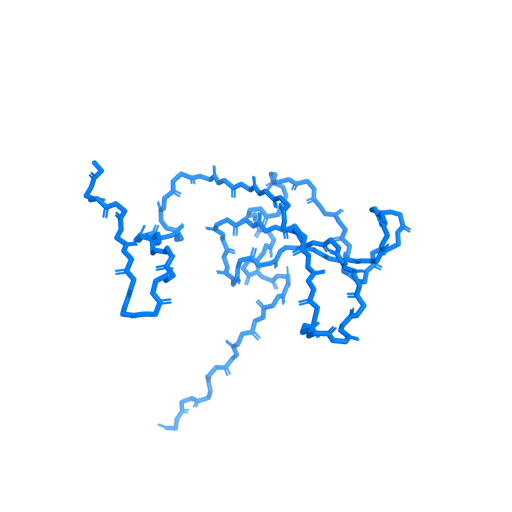S A 1 84 ? -20.496 -0.111 3.522 1.00 95.31 84 LYS A N 1
ATOM 638 C CA . LYS A 1 84 ? -21.899 0.292 3.616 1.00 95.31 84 LYS A CA 1
ATOM 639 C C . LYS A 1 84 ? -22.416 -0.121 4.988 1.00 95.31 84 LYS A C 1
ATOM 641 O O . LYS A 1 84 ? -22.491 -1.312 5.274 1.00 95.31 84 LYS A O 1
ATOM 646 N N . LEU A 1 85 ? -22.773 0.860 5.807 1.00 94.06 85 LEU A N 1
ATOM 647 C CA . LEU A 1 85 ? -23.476 0.627 7.064 1.00 94.06 85 LEU A CA 1
ATOM 648 C C . LEU A 1 85 ? -24.985 0.668 6.787 1.00 94.06 85 LEU A C 1
ATOM 650 O O . LEU A 1 85 ? -25.443 1.506 6.006 1.00 94.06 85 LEU A O 1
ATOM 654 N N . THR A 1 86 ? -25.716 -0.291 7.347 1.00 86.81 86 THR A N 1
ATOM 655 C CA . THR A 1 86 ? -27.185 -0.383 7.298 1.00 86.81 86 THR A CA 1
ATOM 656 C C . THR A 1 86 ? -27.810 0.296 8.495 1.00 86.81 86 THR A C 1
ATOM 658 O O . THR A 1 86 ? -27.272 0.070 9.603 1.00 86.81 86 THR A O 1
#

Secondary structure (DSSP, 8-state):
-PPPEE-TT-PEE-TTTTTSPP-EEEEEEE-STTPPEEEEEEESSTTSEEEEEESSTTSEEE----HHHHHHHTTTSS--------

Radius of gyration: 14.61 Å; chains: 1; bounding box: 38×32×39 Å

Foldseek 3Di:
DPDFDADPVRHTDDPPLQVDDKDKDWDFDAPPPPRATKIFIFISHAPTTQWMAHDDQVGTPGHDDPSVVSNVCVNPPHDDDDDDDD